Protein 2ND4 (pdb70)

Radius of gyration: 21.03 Å; Cα contacts (8 Å, |Δi|>4): 279; chains: 1; bounding box: 66×40×28 Å

InterPro domains:
  IPR053991 Amylase-binding protein AbpA [NF040523] (2-207)
  IPR053991 Amylase-binding protein AbpA [PF22224] (45-207)

Foldseek 3Di:
DCDPPQENCPDFALHQHCCLLQVLLLVVCVVVLVVLLVVLCVDPVLVVLVVVLVVLCVDDDPVSCVSNVVRVCCSVVSSVVSSVVSSSVVSVVRRVVCVQVCLVVVRGDPVVRNNHNDDLLSSLCNLVCVQPVDNWHWDQDPVRWTFTGHPVGRGPWTHHPVSNATPPGPHHD

B-factor: mean 3.2, std 1.84, range [0.64, 11.86]

Sequence (173 aa):
GENPSASNQLIQKKYVSWRDAADEANTQVAAHEAEIKEETLRQPGVVAAQQALDKANAIVGHDHEQAVKRAQEDYNTAYNEAYNTVRNRYIQVLQQKYIEAAKAQGNYYDETAVEANRTNEQRIADDIKAQTGKDVTVTKDENGNYVVKDEKGNVVATVDKDGKTVKADAKAG

Structure (mmCIF, N/CA/C/O backbone):
data_2ND4
#
_entry.id   2ND4
#
loop_
_atom_site.group_PDB
_atom_site.id
_atom_site.type_symbol
_atom_site.label_atom_id
_atom_site.label_alt_id
_atom_site.label_comp_id
_atom_site.label_asym_id
_atom_site.label_entity_id
_atom_site.label_seq_id
_atom_site.pdbx_PDB_ins_code
_atom_site.Cartn_x
_atom_site.Cartn_y
_atom_site.Cartn_z
_atom_site.occupancy
_atom_site.B_iso_or_equiv
_atom_site.auth_seq_id
_atom_site.auth_comp_id
_atom_site.auth_asym_id
_atom_site.auth_atom_id
_atom_site.pdbx_PDB_model_num
ATOM 1 N N . GLY A 1 1 ? 12.466 7.077 -2.823 1.00 6.47 14 GLY A N 1
ATOM 2 C CA . GLY A 1 1 ? 13.360 6.383 -3.786 1.00 6.03 14 GLY A CA 1
ATOM 3 C C . GLY A 1 1 ? 12.978 6.644 -5.236 1.00 6.94 14 GLY A C 1
ATOM 4 O O . GLY A 1 1 ? 13.111 5.769 -6.092 1.00 7.66 14 GLY A O 1
ATOM 10 N N . GLU A 1 2 ? 12.527 7.862 -5.516 1.00 7.10 15 GLU A N 1
ATOM 11 C CA . GLU A 1 2 ? 12.089 8.250 -6.847 1.00 8.08 15 GLU A CA 1
ATOM 12 C C . GLU A 1 2 ? 13.270 8.738 -7.678 1.00 8.59 15 GLU A C 1
ATOM 13 O O . GLU A 1 2 ? 13.588 9.932 -7.687 1.00 9.09 15 GLU A O 1
ATOM 25 N N . ASN A 1 3 ? 13.899 7.811 -8.382 1.00 8.59 16 ASN A N 1
ATOM 26 C CA . ASN A 1 3 ? 15.063 8.091 -9.202 1.00 9.21 16 ASN A CA 1
ATOM 27 C C . ASN A 1 3 ? 15.614 6.766 -9.655 1.00 8.90 16 ASN A C 1
ATOM 28 O O . ASN A 1 3 ? 16.184 6.021 -8.854 1.00 9.03 16 ASN A O 1
ATOM 39 N N . PRO A 1 4 ? 15.429 6.426 -10.925 1.00 8.71 17 PRO A N 1
ATOM 40 C CA . PRO A 1 4 ? 15.777 5.118 -11.425 1.00 8.62 17 PRO A CA 1
ATOM 41 C C . PRO A 1 4 ? 17.273 4.966 -11.670 1.00 8.87 17 PRO A C 1
ATOM 42 O O . PRO A 1 4 ? 17.723 4.777 -12.799 1.00 9.07 17 PRO A O 1
ATOM 53 N N . SER A 1 5 ? 18.030 5.065 -10.584 1.00 9.12 18 SER A N 1
ATOM 54 C CA . SER A 1 5 ? 19.456 4.798 -10.593 1.00 9.58 18 SER A CA 1
ATOM 55 C C . SER A 1 5 ? 19.698 3.292 -10.686 1.00 10.00 18 SER A C 1
ATOM 56 O O . SER A 1 5 ? 20.782 2.835 -11.051 1.00 10.40 18 SER A O 1
ATOM 64 N N . ALA A 1 6 ? 18.664 2.535 -10.343 1.00 10.08 19 ALA A N 1
ATOM 65 C CA . ALA A 1 6 ? 18.681 1.088 -10.468 1.00 10.60 19 ALA A CA 1
ATOM 66 C C . ALA A 1 6 ? 17.270 0.579 -10.736 1.00 9.93 19 ALA A C 1
ATOM 67 O O . ALA A 1 6 ? 17.067 -0.361 -11.502 1.00 10.15 19 ALA A O 1
ATOM 74 N N . SER A 1 7 ? 16.294 1.218 -10.100 1.00 9.19 20 SER A N 1
ATOM 75 C CA . SER A 1 7 ? 14.897 0.871 -10.303 1.00 8.49 20 SER A CA 1
ATOM 76 C C . SER A 1 7 ? 14.055 2.132 -10.424 1.00 8.00 20 SER A C 1
ATOM 77 O O . SER A 1 7 ? 14.259 3.098 -9.691 1.00 7.94 20 SER A O 1
ATOM 85 N N . ASN A 1 8 ? 13.112 2.114 -11.353 1.00 7.85 21 ASN A N 1
ATOM 86 C CA . ASN A 1 8 ? 12.121 3.181 -11.477 1.00 7.44 21 ASN A CA 1
ATOM 87 C C . ASN A 1 8 ? 11.077 3.053 -10.364 1.00 6.28 21 ASN A C 1
ATOM 88 O O . ASN A 1 8 ? 10.180 3.883 -10.233 1.00 5.74 21 ASN A O 1
ATOM 99 N N . GLN A 1 9 ? 11.232 1.991 -9.565 1.00 6.12 22 GLN A N 1
ATOM 100 C CA . GLN A 1 9 ? 10.345 1.676 -8.444 1.00 5.24 22 GLN A CA 1
ATOM 101 C C . GLN A 1 9 ? 9.008 1.144 -8.963 1.00 4.96 22 GLN A C 1
ATOM 102 O O . GLN A 1 9 ? 8.046 0.978 -8.219 1.00 4.84 22 GLN A O 1
ATOM 116 N N . LEU A 1 10 ? 8.982 0.869 -10.261 1.00 5.10 23 LEU A N 1
ATOM 117 C CA . LEU A 1 10 ? 7.877 0.168 -10.902 1.00 5.06 23 LEU A CA 1
ATOM 118 C C . LEU A 1 10 ? 8.435 -0.702 -12.021 1.00 4.88 23 LEU A C 1
ATOM 119 O O . LEU A 1 10 ? 8.258 -0.412 -13.205 1.00 5.42 23 LEU A O 1
ATOM 135 N N . ILE A 1 11 ? 9.140 -1.755 -11.631 1.00 4.37 24 ILE A N 1
ATOM 136 C CA . ILE A 1 11 ? 9.837 -2.613 -12.575 1.00 4.36 24 ILE A CA 1
ATOM 137 C C . ILE A 1 11 ? 9.933 -4.032 -12.008 1.00 3.89 24 ILE A C 1
ATOM 138 O O . ILE A 1 11 ? 9.853 -4.217 -10.794 1.00 3.85 24 ILE A O 1
ATOM 154 N N . GLN A 1 12 ? 10.065 -5.026 -12.877 1.00 3.93 25 GLN A N 1
ATOM 155 C CA . GLN A 1 12 ? 10.211 -6.407 -12.433 1.00 3.78 25 GLN A CA 1
ATOM 156 C C . GLN A 1 12 ? 11.681 -6.778 -12.332 1.00 3.53 25 GLN A C 1
ATOM 157 O O . GLN A 1 12 ? 12.437 -6.594 -13.293 1.00 4.19 25 GLN A O 1
ATOM 171 N N . LYS A 1 13 ? 12.066 -7.297 -11.167 1.00 2.96 26 LYS A N 1
ATOM 172 C CA . LYS A 1 13 ? 13.442 -7.717 -10.886 1.00 3.01 26 LYS A CA 1
ATOM 173 C C . LYS A 1 13 ? 14.384 -6.521 -10.780 1.00 3.01 26 LYS A C 1
ATOM 174 O O . LYS A 1 13 ? 14.347 -5.608 -11.609 1.00 3.25 26 LYS A O 1
ATOM 193 N N . LYS A 1 14 ? 15.233 -6.544 -9.749 1.00 3.15 27 LYS A N 1
ATOM 194 C CA . LYS A 1 14 ? 16.079 -5.400 -9.414 1.00 3.16 27 LYS A CA 1
ATOM 195 C C . LYS A 1 14 ? 15.202 -4.177 -9.210 1.00 3.19 27 LYS A C 1
ATOM 196 O O . LYS A 1 14 ? 15.215 -3.233 -10.008 1.00 3.57 27 LYS A O 1
ATOM 215 N N . TYR A 1 15 ? 14.432 -4.210 -8.140 1.00 2.89 28 TYR A N 1
ATOM 216 C CA . TYR A 1 15 ? 13.374 -3.246 -7.948 1.00 3.03 28 TYR A CA 1
ATOM 217 C C . TYR A 1 15 ? 13.199 -2.878 -6.484 1.00 2.60 28 TYR A C 1
ATOM 218 O O . TYR A 1 15 ? 13.104 -3.750 -5.614 1.00 2.18 28 TYR A O 1
ATOM 236 N N . VAL A 1 16 ? 13.136 -1.578 -6.233 1.00 2.77 29 VAL A N 1
ATOM 237 C CA . VAL A 1 16 ? 12.836 -1.066 -4.909 1.00 2.46 29 VAL A CA 1
ATOM 238 C C . VAL A 1 16 ? 11.337 -0.889 -4.814 1.00 2.66 29 VAL A C 1
ATOM 239 O O . VAL A 1 16 ? 10.717 -0.344 -5.719 1.00 2.96 29 VAL A O 1
ATOM 252 N N . SER A 1 17 ? 10.759 -1.383 -3.737 1.00 2.60 30 SER A N 1
ATOM 253 C CA . SER A 1 17 ? 9.320 -1.481 -3.643 1.00 2.93 30 SER A CA 1
ATOM 254 C C . SER A 1 17 ? 8.649 -0.116 -3.716 1.00 2.94 30 SER A C 1
ATOM 255 O O . SER A 1 17 ? 9.173 0.893 -3.240 1.00 2.63 30 SER A O 1
ATOM 263 N N . TRP A 1 18 ? 7.443 -0.148 -4.264 1.00 3.35 31 TRP A N 1
ATOM 264 C CA . TRP A 1 18 ? 6.570 1.009 -4.394 1.00 3.45 31 TRP A CA 1
ATOM 265 C C . TRP A 1 18 ? 6.168 1.508 -3.007 1.00 3.17 31 TRP A C 1
ATOM 266 O O . TRP A 1 18 ? 5.679 2.623 -2.836 1.00 3.04 31 TRP A O 1
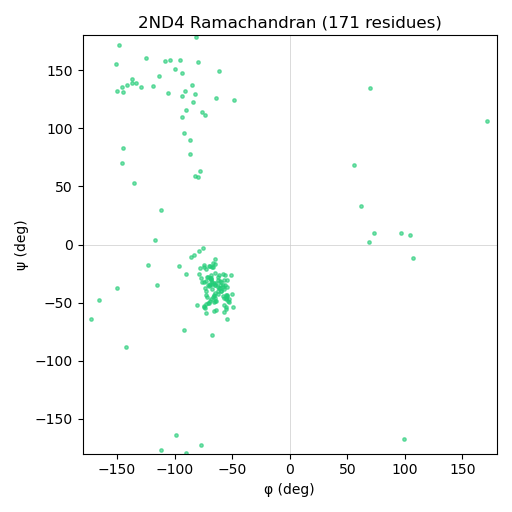ATOM 287 N N . ARG A 1 19 ? 6.374 0.638 -2.024 1.00 3.12 32 ARG A N 1
ATOM 288 C CA . ARG A 1 19 ? 6.068 0.911 -0.625 1.00 2.94 32 ARG A CA 1
ATOM 289 C C . ARG A 1 19 ? 6.747 2.187 -0.140 1.00 2.50 32 ARG A C 1
ATOM 290 O O . ARG A 1 19 ? 6.242 2.871 0.746 1.00 2.37 32 ARG A O 1
ATOM 311 N N . ASP A 1 20 ? 7.902 2.473 -0.716 1.00 2.33 33 ASP A N 1
ATOM 312 C CA . ASP A 1 20 ? 8.630 3.717 -0.446 1.00 1.99 33 ASP A CA 1
ATOM 313 C C . ASP A 1 20 ? 7.709 4.908 -0.670 1.00 1.88 33 ASP A C 1
ATOM 314 O O . ASP A 1 20 ? 7.575 5.781 0.183 1.00 1.69 33 ASP A O 1
ATOM 323 N N . ALA A 1 21 ? 7.059 4.899 -1.815 1.00 2.13 34 ALA A N 1
ATOM 324 C CA . ALA A 1 21 ? 6.077 5.908 -2.161 1.00 2.14 34 ALA A CA 1
ATOM 325 C C . ALA A 1 21 ? 4.803 5.767 -1.329 1.00 2.10 34 ALA A C 1
ATOM 326 O O . ALA A 1 21 ? 4.325 6.731 -0.733 1.00 1.92 34 ALA A O 1
ATOM 333 N N . ALA A 1 22 ? 4.268 4.558 -1.292 1.00 2.33 35 ALA A N 1
ATOM 334 C CA . ALA A 1 22 ? 2.942 4.320 -0.737 1.00 2.44 35 ALA A CA 1
ATOM 335 C C . ALA A 1 22 ? 2.888 4.413 0.776 1.00 2.23 35 ALA A C 1
ATOM 336 O O . ALA A 1 22 ? 2.151 5.226 1.323 1.00 2.13 35 ALA A O 1
ATOM 343 N N . ASP A 1 23 ? 3.672 3.587 1.445 1.00 2.24 36 ASP A N 1
ATOM 344 C CA . ASP A 1 23 ? 3.512 3.390 2.882 1.00 2.22 36 ASP A CA 1
ATOM 345 C C . ASP A 1 23 ? 3.815 4.661 3.659 1.00 1.91 36 ASP A C 1
ATOM 346 O O . ASP A 1 23 ? 3.168 4.950 4.666 1.00 1.94 36 ASP A O 1
ATOM 355 N N . GLU A 1 24 ? 4.780 5.432 3.179 1.00 1.69 37 GLU A N 1
ATOM 356 C CA . GLU A 1 24 ? 5.121 6.687 3.827 1.00 1.48 37 GLU A CA 1
ATOM 357 C C . GLU A 1 24 ? 3.963 7.669 3.723 1.00 1.29 37 GLU A C 1
ATOM 358 O O . GLU A 1 24 ? 3.610 8.318 4.707 1.00 1.31 37 GLU A O 1
ATOM 370 N N . ALA A 1 25 ? 3.360 7.756 2.539 1.00 1.21 38 ALA A N 1
ATOM 371 C CA . ALA A 1 25 ? 2.187 8.605 2.335 1.00 1.06 38 ALA A CA 1
ATOM 372 C C . ALA A 1 25 ? 0.971 8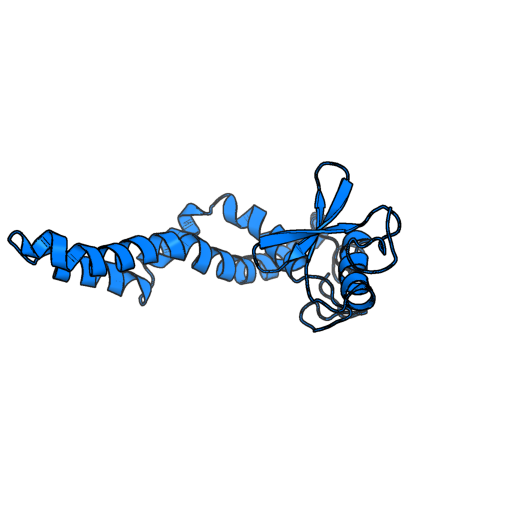.056 3.085 1.00 1.16 38 ALA A C 1
ATOM 373 O O . ALA A 1 25 ? 0.071 8.795 3.479 1.00 1.10 38 ALA A O 1
ATOM 380 N N . ASN A 1 26 ? 0.978 6.751 3.297 1.00 1.40 39 ASN A N 1
ATOM 381 C CA . ASN A 1 26 ? -0.164 6.027 3.845 1.00 1.61 39 ASN A CA 1
ATOM 382 C C . ASN A 1 26 ? -0.336 6.356 5.306 1.00 1.72 39 ASN A C 1
ATOM 383 O O . ASN A 1 26 ? -1.441 6.616 5.780 1.00 1.75 39 ASN A O 1
ATOM 394 N N . THR A 1 27 ? 0.779 6.344 6.013 1.00 1.85 40 THR A N 1
ATOM 395 C CA . THR A 1 27 ? 0.802 6.718 7.407 1.00 2.07 40 THR A CA 1
ATOM 396 C C . THR A 1 27 ? 0.248 8.130 7.580 1.00 1.96 40 THR A C 1
ATOM 397 O O . THR A 1 27 ? -0.370 8.449 8.596 1.00 2.14 40 THR A O 1
ATOM 408 N N . GLN A 1 28 ? 0.447 8.967 6.563 1.00 1.71 41 GLN A N 1
ATOM 409 C CA . GLN A 1 28 ? -0.011 10.342 6.631 1.00 1.68 41 GLN A CA 1
ATOM 410 C C . GLN A 1 28 ? -1.516 10.418 6.461 1.00 1.62 41 GLN A C 1
ATOM 411 O O . GLN A 1 28 ? -2.225 10.984 7.293 1.00 1.87 41 GLN A O 1
ATOM 425 N N . VAL A 1 29 ? -1.994 9.829 5.373 1.00 1.37 42 VAL A N 1
ATOM 426 C CA . VAL A 1 29 ? -3.403 9.894 5.021 1.00 1.32 42 VAL A CA 1
ATOM 427 C C . VAL A 1 29 ? -4.263 9.274 6.114 1.00 1.63 42 VAL A C 1
ATOM 428 O O . VAL A 1 29 ? -5.387 9.706 6.342 1.00 1.70 42 VAL A O 1
ATOM 441 N N . ALA A 1 30 ? -3.713 8.276 6.798 1.00 1.87 43 ALA A N 1
ATOM 442 C CA . ALA A 1 30 ? -4.449 7.536 7.811 1.00 2.20 43 ALA A CA 1
ATOM 443 C C . ALA A 1 30 ? -4.780 8.401 9.021 1.00 2.43 43 ALA A C 1
ATOM 444 O O . ALA A 1 30 ? -5.685 8.077 9.791 1.00 2.63 43 ALA A O 1
ATOM 451 N N . ALA A 1 31 ? -4.058 9.508 9.186 1.00 2.46 44 ALA A N 1
ATOM 452 C CA . ALA A 1 31 ? -4.364 10.458 10.247 1.00 2.77 44 ALA A CA 1
ATOM 453 C C . ALA A 1 31 ? -5.725 11.088 9.995 1.00 2.75 44 ALA A C 1
ATOM 454 O O . ALA A 1 31 ? -6.399 11.558 10.910 1.00 3.09 44 ALA A O 1
ATOM 461 N N . HIS A 1 32 ? -6.113 11.081 8.731 1.00 2.40 45 HIS A N 1
ATOM 462 C CA . HIS A 1 32 ? -7.414 11.558 8.303 1.00 2.42 45 HIS A CA 1
ATOM 463 C C . HIS A 1 32 ? -8.012 10.562 7.311 1.00 2.09 45 HIS A C 1
ATOM 464 O O . HIS A 1 32 ? -8.389 10.908 6.199 1.00 1.92 45 HIS A O 1
ATOM 479 N N . GLU A 1 33 ? -8.054 9.306 7.725 1.00 2.08 46 GLU A N 1
ATOM 480 C CA . GLU A 1 33 ? -8.498 8.215 6.888 1.00 1.84 46 GLU A CA 1
ATOM 481 C C . GLU A 1 33 ? -10.007 8.265 6.654 1.00 1.81 46 GLU A C 1
ATOM 482 O O . GLU A 1 33 ? -10.495 7.923 5.575 1.00 1.57 46 GLU A O 1
ATOM 494 N N . ALA A 1 34 ? -10.739 8.706 7.671 1.00 2.09 47 ALA A N 1
ATOM 495 C CA . ALA A 1 34 ? -12.194 8.721 7.620 1.00 2.15 47 ALA A CA 1
ATOM 496 C C . ALA A 1 34 ? -12.702 9.676 6.545 1.00 2.01 47 ALA A C 1
ATOM 497 O O . ALA A 1 34 ? -13.710 9.404 5.889 1.00 1.96 47 ALA A O 1
ATOM 504 N N . GLU A 1 35 ? -11.990 10.783 6.354 1.00 2.01 48 GLU A N 1
ATOM 505 C CA . GLU A 1 35 ? -12.360 11.764 5.344 1.00 2.01 48 GLU A CA 1
ATOM 506 C C . GLU A 1 35 ? -12.151 11.193 3.945 1.00 1.70 48 GLU A C 1
ATOM 507 O O . GLU A 1 35 ? -12.850 11.561 3.000 1.00 1.74 48 GLU A O 1
ATOM 519 N N . ILE A 1 36 ? -11.188 10.285 3.832 1.00 1.48 49 ILE A N 1
ATOM 520 C CA . ILE A 1 36 ? -10.870 9.640 2.569 1.00 1.22 49 ILE A CA 1
ATOM 521 C C . ILE A 1 36 ? -12.049 8.809 2.087 1.00 1.13 49 ILE A C 1
ATOM 522 O O . ILE A 1 36 ? -12.479 8.918 0.939 1.00 1.09 49 ILE A O 1
ATOM 538 N N . LYS A 1 37 ? -12.585 8.000 2.987 1.00 1.19 50 LYS A N 1
ATOM 539 C CA . LYS A 1 37 ? -13.733 7.171 2.674 1.00 1.12 50 LYS A CA 1
ATOM 540 C C . LYS A 1 37 ? -14.951 8.041 2.394 1.00 1.25 50 LYS A C 1
ATOM 541 O O . LYS A 1 37 ? -15.788 7.700 1.565 1.00 1.17 50 LYS A O 1
ATOM 560 N N . GLU A 1 38 ? -15.032 9.176 3.082 1.00 1.53 51 GLU A N 1
ATOM 561 C CA . GLU A 1 38 ? -16.157 10.091 2.934 1.00 1.78 51 GLU A CA 1
ATOM 562 C C . GLU A 1 38 ? -16.308 10.556 1.486 1.00 1.73 51 GLU A C 1
ATOM 563 O O . GLU A 1 38 ? -17.427 10.756 1.006 1.00 1.86 51 GLU A O 1
ATOM 575 N N . GLU A 1 39 ? -15.184 10.724 0.791 1.00 1.61 52 GLU A N 1
ATOM 576 C CA . GLU A 1 39 ? -15.212 11.139 -0.610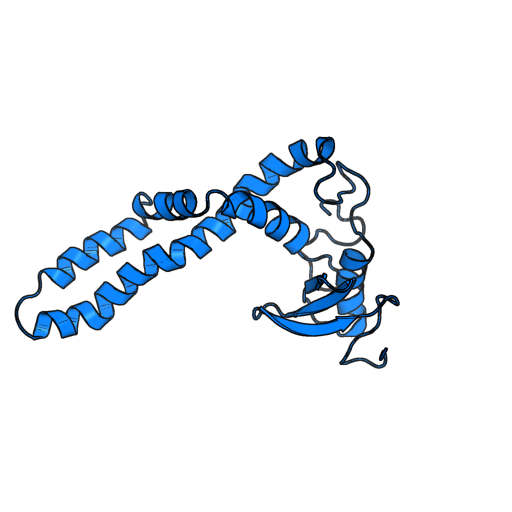 1.00 1.69 52 GLU A CA 1
ATOM 577 C C . GLU A 1 39 ? -15.922 10.093 -1.460 1.00 1.52 52 GLU A C 1
ATOM 578 O O . GLU A 1 39 ? -16.509 10.409 -2.491 1.00 1.71 52 GLU A O 1
ATOM 590 N N . THR A 1 40 ? -15.872 8.848 -1.014 1.00 1.23 53 THR A N 1
ATOM 591 C CA . THR A 1 40 ? -16.548 7.762 -1.708 1.00 1.10 53 THR A CA 1
ATOM 592 C C . THR A 1 40 ? -18.068 7.918 -1.625 1.00 1.20 53 THR A C 1
ATOM 593 O O . THR A 1 40 ? -18.786 7.569 -2.562 1.00 1.29 53 THR A O 1
ATOM 604 N N . LEU A 1 41 ? -18.556 8.479 -0.523 1.00 1.31 54 LEU A N 1
ATOM 605 C CA . LEU A 1 41 ? -19.993 8.631 -0.332 1.00 1.48 54 LEU A CA 1
ATOM 606 C C . LEU A 1 41 ? -20.524 9.818 -1.131 1.00 1.76 54 LEU A C 1
ATOM 607 O O . LEU A 1 41 ? -21.728 10.067 -1.166 1.00 1.95 54 LEU A O 1
ATOM 623 N N . ARG A 1 42 ? -19.616 10.559 -1.755 1.00 1.83 55 ARG A N 1
ATOM 624 C CA . ARG A 1 42 ? -19.998 11.639 -2.657 1.00 2.15 55 ARG A CA 1
ATOM 625 C C . ARG A 1 42 ? -19.504 11.324 -4.067 1.00 2.16 55 ARG A C 1
ATOM 626 O O . ARG A 1 42 ? -19.656 12.125 -4.991 1.00 2.45 55 ARG A O 1
ATOM 647 N N . GLN A 1 43 ? -18.925 10.139 -4.217 1.00 1.90 56 GLN A N 1
ATOM 648 C CA . GLN A 1 43 ? -18.353 9.708 -5.483 1.00 1.99 56 GLN A CA 1
ATOM 649 C C . GLN A 1 43 ? -19.438 9.114 -6.371 1.00 2.15 56 GLN A C 1
ATOM 650 O O . GLN A 1 43 ? -20.108 8.160 -5.977 1.00 2.01 56 GLN A O 1
ATOM 664 N N . PRO A 1 44 ? -19.607 9.673 -7.586 1.00 2.46 57 PRO A N 1
ATOM 665 C CA . PRO A 1 44 ? -20.667 9.275 -8.526 1.00 2.69 57 PRO A CA 1
ATOM 666 C C . PRO A 1 44 ? -20.744 7.770 -8.769 1.00 2.57 57 PRO A C 1
ATOM 667 O O . PRO A 1 44 ? -21.804 7.248 -9.119 1.00 2.68 57 PRO A O 1
ATOM 678 N N . GLY A 1 45 ? -19.626 7.080 -8.602 1.00 2.41 58 GLY A N 1
ATOM 679 C CA . GLY A 1 45 ? -19.617 5.646 -8.778 1.00 2.35 58 GLY A CA 1
ATOM 680 C C . GLY A 1 45 ? -20.131 4.897 -7.563 1.00 2.01 58 GLY A C 1
ATOM 681 O O . GLY A 1 45 ? -21.030 4.063 -7.683 1.00 2.00 58 GLY A O 1
ATOM 685 N N . VAL A 1 46 ? -19.579 5.194 -6.388 1.00 1.75 59 VAL A N 1
ATOM 686 C CA . VAL A 1 46 ? -19.932 4.453 -5.179 1.00 1.46 59 VAL A CA 1
ATOM 687 C C . VAL A 1 46 ? -21.332 4.812 -4.675 1.00 1.42 59 VAL A C 1
ATOM 688 O O . VAL A 1 46 ? -22.019 3.969 -4.100 1.00 1.26 59 VAL A O 1
ATOM 701 N N . VAL A 1 47 ? -21.761 6.053 -4.898 1.00 1.65 60 VAL A N 1
ATOM 702 C CA . VAL A 1 47 ? -23.089 6.490 -4.453 1.00 1.75 60 VAL A CA 1
ATOM 703 C C . VAL A 1 47 ? -24.188 5.595 -5.009 1.00 1.77 60 VAL A C 1
ATOM 704 O O . VAL A 1 47 ? -25.182 5.328 -4.335 1.00 1.70 60 VAL A O 1
ATOM 717 N N . ALA A 1 48 ? -23.983 5.118 -6.231 1.00 1.93 61 ALA A N 1
ATOM 718 C CA . ALA A 1 48 ? -24.935 4.244 -6.906 1.00 2.02 61 ALA A CA 1
ATOM 719 C C . ALA A 1 48 ? -25.238 2.990 -6.086 1.00 1.66 61 ALA A C 1
ATOM 720 O O . ALA A 1 48 ? -26.307 2.397 -6.224 1.00 1.68 61 ALA A O 1
ATOM 727 N N . ALA A 1 49 ? -24.296 2.586 -5.242 1.00 1.37 62 ALA A N 1
ATOM 728 C CA . ALA A 1 49 ? -24.504 1.453 -4.355 1.00 1.06 62 ALA A CA 1
ATOM 729 C C . ALA A 1 49 ? -25.530 1.801 -3.279 1.00 0.87 62 ALA A C 1
ATOM 730 O O . ALA A 1 49 ? -26.481 1.054 -3.055 1.00 0.80 62 ALA A O 1
ATOM 737 N N . GLN A 1 50 ? -25.347 2.955 -2.639 1.00 0.98 63 GLN A N 1
ATOM 738 C CA . GLN A 1 50 ? -26.287 3.430 -1.621 1.00 1.16 63 GLN A CA 1
ATOM 739 C C . GLN A 1 50 ? -27.675 3.554 -2.215 1.00 1.39 63 GLN A C 1
ATOM 740 O O . GLN A 1 50 ? -28.675 3.153 -1.613 1.00 1.44 63 GLN A O 1
ATOM 754 N N . GLN A 1 51 ? -27.702 4.128 -3.405 1.00 1.61 64 GLN A N 1
ATOM 755 C CA . GLN A 1 51 ? -28.935 4.369 -4.135 1.00 1.91 64 GLN A CA 1
ATOM 756 C C . GLN A 1 51 ? -29.669 3.064 -4.413 1.00 1.72 64 GLN A C 1
ATOM 757 O O . GLN A 1 51 ? -30.892 2.993 -4.308 1.00 1.82 64 GLN A O 1
ATOM 771 N N . ALA A 1 52 ? -28.910 2.029 -4.747 1.00 1.48 65 ALA A N 1
ATOM 772 C CA . ALA A 1 52 ? -29.484 0.731 -5.057 1.00 1.36 65 ALA A CA 1
ATOM 773 C C . ALA A 1 52 ? -29.899 -0.001 -3.788 1.00 1.05 65 ALA A C 1
ATOM 774 O O . ALA A 1 52 ? -30.834 -0.803 -3.802 1.00 1.04 65 ALA A O 1
ATOM 781 N N . LEU A 1 53 ? -29.205 0.280 -2.689 1.00 0.88 66 LEU A N 1
ATOM 782 C CA . LEU A 1 53 ? -29.524 -0.348 -1.416 1.00 0.78 66 LEU A CA 1
ATOM 783 C C . LEU A 1 53 ? -30.934 0.038 -0.994 1.00 1.06 66 LEU A C 1
ATOM 784 O O . LEU A 1 53 ? -31.703 -0.807 -0.551 1.00 1.10 66 LEU A O 1
ATOM 800 N N . ASP A 1 54 ? -31.279 1.310 -1.167 1.00 1.32 67 ASP A N 1
ATOM 801 C CA . ASP A 1 54 ? -32.619 1.793 -0.839 1.00 1.67 67 ASP A CA 1
ATOM 802 C C . ASP A 1 54 ? -33.668 1.074 -1.676 1.00 1.68 67 ASP A C 1
ATOM 803 O O . ASP A 1 54 ? -34.748 0.744 -1.188 1.00 1.84 67 ASP A O 1
ATOM 812 N N . LYS A 1 55 ? -33.328 0.816 -2.929 1.00 1.58 68 LYS A N 1
ATOM 813 C CA . LYS A 1 55 ? -34.231 0.140 -3.848 1.00 1.66 68 LYS A CA 1
ATOM 814 C C . LYS A 1 55 ? -34.461 -1.304 -3.415 1.00 1.45 68 LYS A C 1
ATOM 815 O O . LYS A 1 55 ? -35.594 -1.778 -3.396 1.00 1.60 68 LYS A O 1
ATOM 834 N N . ALA A 1 56 ? -33.383 -1.991 -3.056 1.00 1.18 69 ALA A N 1
ATOM 835 C CA . ALA A 1 56 ? -33.466 -3.361 -2.560 1.00 1.08 69 ALA A CA 1
ATOM 836 C C . ALA A 1 56 ? -34.113 -3.397 -1.178 1.00 1.23 69 ALA A C 1
ATOM 837 O O . ALA A 1 56 ? -34.844 -4.326 -0.840 1.00 1.35 69 ALA A O 1
ATOM 844 N N . ASN A 1 57 ? -33.846 -2.365 -0.389 1.00 1.32 70 ASN A N 1
ATOM 845 C CA . ASN A 1 57 ? -34.392 -2.256 0.959 1.00 1.63 70 ASN A CA 1
ATOM 846 C C . ASN A 1 57 ? -35.894 -1.982 0.910 1.00 1.88 70 ASN A C 1
ATOM 847 O O . ASN A 1 57 ? -36.612 -2.210 1.883 1.00 2.12 70 ASN A O 1
ATOM 858 N N . ALA A 1 58 ? -36.366 -1.517 -0.241 1.00 1.89 71 ALA A N 1
ATOM 859 C CA . ALA A 1 58 ? -37.776 -1.193 -0.421 1.00 2.19 71 ALA A CA 1
ATOM 860 C C . ALA A 1 58 ? -38.615 -2.460 -0.547 1.00 2.18 71 ALA A C 1
ATOM 861 O O . ALA A 1 58 ? -39.834 -2.428 -0.378 1.00 2.43 71 ALA A O 1
ATOM 868 N N . ILE A 1 59 ? -37.952 -3.575 -0.839 1.00 1.92 72 ILE A N 1
ATOM 869 C CA . ILE A 1 59 ? -38.624 -4.865 -0.929 1.00 1.93 72 ILE A CA 1
ATOM 870 C C . ILE A 1 59 ? -39.190 -5.234 0.439 1.00 2.15 72 ILE A C 1
ATOM 871 O O . ILE A 1 59 ? -38.470 -5.220 1.438 1.00 2.18 72 ILE A O 1
ATOM 887 N N . VAL A 1 60 ? -40.482 -5.523 0.490 1.00 2.37 73 VAL A N 1
ATOM 888 C CA . VAL A 1 60 ? -41.154 -5.794 1.753 1.00 2.66 73 VAL A CA 1
ATOM 889 C C . VAL A 1 60 ? -41.408 -7.292 1.929 1.00 2.70 73 VAL A C 1
ATOM 890 O O . VAL A 1 60 ? -41.414 -8.049 0.956 1.00 2.58 73 VAL A O 1
ATOM 903 N N . GLY A 1 61 ? -41.596 -7.717 3.173 1.00 2.93 74 GLY A N 1
ATOM 904 C CA . GLY A 1 61 ? -41.867 -9.111 3.453 1.00 3.05 74 GLY A CA 1
ATOM 905 C C . GLY A 1 61 ? -40.624 -9.841 3.904 1.00 2.96 74 GLY A C 1
ATOM 906 O O . GLY A 1 61 ? -39.608 -9.215 4.204 1.00 2.87 74 GLY A O 1
ATOM 910 N N . HIS A 1 62 ? -40.687 -11.162 3.941 1.00 3.03 75 HIS A N 1
ATOM 911 C CA . HIS A 1 62 ? -39.529 -11.962 4.309 1.00 3.03 75 HIS A CA 1
ATOM 912 C C . HIS A 1 62 ? -38.517 -11.938 3.169 1.00 2.74 75 HIS A C 1
ATOM 913 O O . HIS A 1 62 ? -37.328 -12.185 3.367 1.00 2.73 75 HIS A O 1
ATOM 928 N N . ASP A 1 63 ? -39.004 -11.618 1.977 1.00 2.56 76 ASP A N 1
ATOM 929 C CA . ASP A 1 63 ? -38.151 -11.485 0.801 1.00 2.32 76 ASP A CA 1
ATOM 930 C C . ASP A 1 63 ? -37.211 -10.296 0.951 1.00 2.12 76 ASP A C 1
ATOM 931 O O . ASP A 1 63 ? -36.225 -10.183 0.226 1.00 1.96 76 ASP A O 1
ATOM 940 N N . HIS A 1 64 ? -37.530 -9.415 1.899 1.00 2.20 77 HIS A N 1
ATOM 941 C CA . HIS A 1 64 ? -36.699 -8.252 2.201 1.00 2.08 77 HIS A CA 1
ATOM 942 C C . HIS A 1 64 ? -35.268 -8.678 2.512 1.00 2.08 77 HIS A C 1
ATOM 943 O O . HIS A 1 64 ? -34.343 -8.336 1.780 1.00 1.89 77 HIS A O 1
ATOM 958 N N . GLU A 1 65 ? -35.103 -9.432 3.592 1.00 2.35 78 GLU A N 1
ATOM 959 C CA . GLU A 1 65 ? -33.788 -9.888 4.031 1.00 2.50 78 GLU A CA 1
ATOM 960 C C . GLU A 1 65 ? -33.113 -10.755 2.973 1.00 2.41 78 GLU A C 1
ATOM 961 O O . GLU A 1 65 ? -31.902 -10.699 2.800 1.00 2.45 78 GLU A O 1
ATOM 973 N N . GLN A 1 66 ? -33.906 -11.535 2.251 1.00 2.37 79 GLN A N 1
ATOM 974 C CA . GLN A 1 66 ? -33.376 -12.411 1.213 1.00 2.41 79 GLN A CA 1
ATOM 975 C C . GLN A 1 66 ? -32.787 -11.596 0.070 1.00 2.17 79 GLN A C 1
ATOM 976 O O . GLN A 1 66 ? -31.708 -11.905 -0.440 1.00 2.27 79 GLN A O 1
ATOM 990 N N . ALA A 1 67 ? -33.502 -10.554 -0.319 1.00 1.91 80 ALA A N 1
ATOM 991 C CA . ALA A 1 67 ? -33.059 -9.674 -1.392 1.00 1.70 80 ALA A CA 1
ATOM 992 C C . ALA A 1 67 ? -31.864 -8.838 -0.959 1.00 1.61 80 ALA A C 1
ATOM 993 O O . ALA A 1 67 ? -30.845 -8.780 -1.655 1.00 1.63 80 ALA A O 1
ATOM 1000 N N . VAL A 1 68 ? -31.986 -8.201 0.198 1.00 1.62 81 VAL A N 1
ATOM 1001 C CA . VAL A 1 68 ? -30.957 -7.288 0.669 1.00 1.60 81 VAL A CA 1
ATOM 1002 C C . VAL A 1 68 ? -29.690 -8.026 1.094 1.00 1.87 81 VAL A C 1
ATOM 1003 O O . VAL A 1 68 ? -28.605 -7.471 1.003 1.00 1.88 81 VAL A O 1
ATOM 1016 N N . LYS A 1 69 ? -29.823 -9.278 1.526 1.00 2.13 82 LYS A N 1
ATOM 1017 C CA . LYS A 1 69 ? -28.668 -10.068 1.954 1.00 2.43 82 LYS A CA 1
ATOM 1018 C C . LYS A 1 69 ? -27.550 -9.996 0.920 1.00 2.40 82 LYS A C 1
ATOM 1019 O O . LYS A 1 69 ? -26.414 -9.647 1.234 1.00 2.47 82 LYS A O 1
ATOM 1038 N N . ARG A 1 70 ? -27.885 -10.314 -0.312 1.00 2.36 83 ARG A N 1
ATOM 1039 C CA . ARG A 1 70 ? -26.918 -10.281 -1.390 1.00 2.42 83 ARG A CA 1
ATOM 1040 C C . ARG A 1 70 ? -26.572 -8.845 -1.781 1.00 2.15 83 ARG A C 1
ATOM 1041 O O . ARG A 1 70 ? -25.398 -8.474 -1.846 1.00 2.25 83 ARG A O 1
ATOM 1062 N N . ALA A 1 71 ? -27.601 -8.044 -2.032 1.00 1.83 84 ALA A N 1
ATOM 1063 C CA . ALA A 1 71 ? -27.412 -6.711 -2.593 1.00 1.59 84 ALA A CA 1
ATOM 1064 C C . ALA A 1 71 ? -26.876 -5.694 -1.585 1.00 1.42 84 ALA A C 1
ATOM 1065 O O . ALA A 1 71 ? -25.857 -5.054 -1.841 1.00 1.43 84 ALA A O 1
ATOM 1072 N N . GLN A 1 72 ? -27.529 -5.566 -0.431 1.00 1.36 85 GLN A N 1
ATOM 1073 C CA . GLN A 1 72 ? -27.213 -4.490 0.499 1.00 1.30 85 GLN A CA 1
ATOM 1074 C C . GLN A 1 72 ? -25.832 -4.692 1.081 1.00 1.54 85 GLN A C 1
ATOM 1075 O O . GLN A 1 72 ? -25.122 -3.728 1.355 1.00 1.47 85 GLN A O 1
ATOM 1089 N N . GLU A 1 73 ? -25.465 -5.950 1.272 1.00 1.86 86 GLU A N 1
ATOM 1090 C CA . GLU A 1 73 ? -24.144 -6.292 1.753 1.00 2.14 86 GLU A CA 1
ATOM 1091 C C . GLU A 1 73 ? -23.073 -5.730 0.830 1.00 2.08 86 GLU A C 1
ATOM 1092 O O . GLU A 1 73 ? -22.155 -5.051 1.277 1.00 2.16 86 GLU A O 1
ATOM 1104 N N . ASP A 1 74 ? -23.209 -6.018 -0.457 1.00 2.00 87 ASP A N 1
ATOM 1105 C CA . ASP A 1 74 ? -22.274 -5.522 -1.470 1.00 2.04 87 ASP A CA 1
ATOM 1106 C C . ASP A 1 74 ? -22.149 -3.997 -1.425 1.00 1.73 87 ASP A C 1
ATOM 1107 O O . ASP A 1 74 ? -21.043 -3.461 -1.454 1.00 1.79 87 ASP A O 1
ATOM 1116 N N . TYR A 1 75 ? -23.284 -3.309 -1.347 1.00 1.40 88 TYR A N 1
ATOM 1117 C CA . TYR A 1 75 ? -23.306 -1.848 -1.235 1.00 1.13 88 TYR A CA 1
ATOM 1118 C C . TYR A 1 75 ? -22.654 -1.405 0.066 1.00 1.15 88 TYR A C 1
ATOM 1119 O O . TYR A 1 75 ? -21.700 -0.633 0.054 1.00 1.15 88 TYR A O 1
ATOM 1137 N N . ASN A 1 76 ? -23.162 -1.906 1.187 1.00 1.28 89 ASN A N 1
ATOM 1138 C CA . ASN A 1 76 ? -22.586 -1.602 2.501 1.00 1.47 89 ASN A CA 1
ATOM 1139 C C . ASN A 1 76 ? -21.072 -1.843 2.514 1.00 1.64 89 ASN A C 1
ATOM 1140 O O . ASN A 1 76 ? -20.307 -1.032 3.044 1.00 1.66 89 ASN A O 1
ATOM 1151 N N . THR A 1 77 ? -20.651 -2.947 1.912 1.00 1.81 90 THR A N 1
ATOM 1152 C CA . THR A 1 77 ? -19.238 -3.287 1.818 1.00 2.03 90 THR A CA 1
ATOM 1153 C C . THR A 1 77 ? -18.502 -2.328 0.883 1.00 1.87 90 THR A C 1
ATOM 1154 O O . THR A 1 77 ? -17.344 -1.998 1.120 1.00 1.97 90 THR A O 1
ATOM 1165 N N . ALA A 1 78 ? -19.186 -1.874 -0.163 1.00 1.68 91 ALA A N 1
ATOM 1166 C CA . ALA A 1 78 ? -18.583 -0.998 -1.162 1.00 1.61 91 ALA A CA 1
ATOM 1167 C C . ALA A 1 78 ? -17.990 0.250 -0.526 1.00 1.43 91 ALA A C 1
ATOM 1168 O O . ALA A 1 78 ? -16.880 0.650 -0.866 1.00 1.44 91 ALA A O 1
ATOM 1175 N N . TYR A 1 79 ? -18.724 0.849 0.409 1.00 1.34 92 TYR A N 1
ATOM 1176 C CA . TYR A 1 79 ? -18.261 2.073 1.058 1.00 1.26 92 TYR A CA 1
ATOM 1177 C C . TYR A 1 79 ? -17.127 1.754 2.028 1.00 1.35 92 TYR A C 1
ATOM 1178 O O . TYR A 1 79 ? -16.150 2.493 2.124 1.00 1.26 92 TYR A O 1
ATOM 1196 N N . ASN A 1 80 ? -17.269 0.642 2.737 1.00 1.61 93 ASN A N 1
ATOM 1197 C CA . ASN A 1 80 ? -16.265 0.211 3.709 1.00 1.84 93 ASN A CA 1
ATOM 1198 C C . ASN A 1 80 ? -14.960 -0.143 3.005 1.00 1.87 93 ASN A C 1
ATOM 1199 O O . ASN A 1 80 ? -13.896 0.335 3.381 1.00 1.94 93 ASN A O 1
ATOM 1210 N N . GLU A 1 81 ? -15.057 -0.958 1.964 1.00 1.87 94 GLU A N 1
ATOM 1211 C CA . GLU A 1 81 ? -13.904 -1.324 1.157 1.00 2.01 94 GLU A CA 1
ATOM 1212 C C . GLU A 1 81 ? -13.316 -0.084 0.494 1.00 1.77 94 GLU A C 1
ATOM 1213 O O . GLU A 1 81 ? -12.112 -0.002 0.253 1.00 1.86 94 GLU A O 1
ATOM 1225 N N . ALA A 1 82 ? -14.182 0.884 0.204 1.00 1.49 95 ALA A N 1
ATOM 1226 C CA . ALA A 1 82 ? -13.763 2.117 -0.438 1.00 1.32 95 ALA A CA 1
ATOM 1227 C C . ALA A 1 82 ? -12.764 2.886 0.409 1.00 1.23 95 ALA A C 1
ATOM 1228 O O . ALA A 1 82 ? -11.975 3.657 -0.123 1.00 1.18 95 ALA A O 1
ATOM 1235 N N . TYR A 1 83 ? -12.796 2.692 1.727 1.00 1.30 96 TYR A N 1
ATOM 1236 C CA . TYR A 1 83 ? -11.801 3.307 2.590 1.00 1.37 96 TYR A CA 1
ATOM 1237 C C . TYR A 1 83 ? -10.412 2.869 2.134 1.00 1.50 96 TYR A C 1
ATOM 1238 O O . TYR A 1 83 ? -9.512 3.685 1.995 1.00 1.41 96 TYR A O 1
ATOM 1256 N N . ASN A 1 84 ? -10.266 1.574 1.877 1.00 1.75 97 ASN A N 1
ATOM 1257 C CA . ASN A 1 84 ? -9.026 1.019 1.352 1.00 1.97 97 ASN A CA 1
ATOM 1258 C C . ASN A 1 84 ? -8.796 1.497 -0.080 1.00 1.90 97 ASN A C 1
ATOM 1259 O O . ASN A 1 84 ? -7.702 1.940 -0.429 1.00 1.92 97 ASN A O 1
ATOM 1270 N N . THR A 1 85 ? -9.847 1.413 -0.894 1.00 1.87 98 THR A N 1
ATOM 1271 C CA . THR A 1 85 ? -9.779 1.798 -2.302 1.00 1.95 98 THR A CA 1
ATOM 1272 C C . THR A 1 85 ? -9.318 3.245 -2.474 1.00 1.74 98 THR A C 1
ATOM 1273 O O . THR A 1 85 ? -8.305 3.516 -3.128 1.00 1.88 98 THR A O 1
ATOM 1284 N N . VAL A 1 86 ? -10.055 4.169 -1.875 1.00 1.45 99 VAL A N 1
ATOM 1285 C CA . VAL A 1 86 ? -9.770 5.584 -2.028 1.00 1.32 99 VAL A CA 1
ATOM 1286 C C . VAL A 1 86 ? -8.457 5.937 -1.330 1.00 1.24 99 VAL A C 1
ATOM 1287 O O . VAL A 1 86 ? -7.742 6.830 -1.770 1.00 1.28 99 VAL A O 1
ATOM 1300 N N . ARG A 1 87 ? -8.132 5.221 -0.251 1.00 1.22 100 ARG A N 1
ATOM 1301 C CA . ARG A 1 87 ? -6.876 5.453 0.473 1.00 1.24 100 ARG A CA 1
ATOM 1302 C C . ARG A 1 87 ? -5.681 5.112 -0.411 1.00 1.46 100 ARG A C 1
ATOM 1303 O O . ARG A 1 87 ? -4.724 5.875 -0.494 1.00 1.39 100 ARG A O 1
ATOM 1324 N N . ASN A 1 88 ? -5.756 3.970 -1.083 1.00 1.77 101 ASN A N 1
ATOM 1325 C CA . ASN A 1 88 ? -4.703 3.533 -2.001 1.00 2.07 101 ASN A CA 1
ATOM 1326 C C . ASN A 1 88 ? -4.512 4.554 -3.120 1.00 2.08 101 ASN A C 1
ATOM 1327 O O . ASN A 1 88 ? -3.390 4.842 -3.538 1.00 2.21 101 ASN A O 1
ATOM 1338 N N . ARG A 1 89 ? -5.619 5.100 -3.601 1.00 2.01 102 ARG A N 1
ATOM 1339 C CA . ARG A 1 89 ? -5.577 6.160 -4.598 1.00 2.15 102 ARG A CA 1
ATOM 1340 C C . ARG A 1 89 ? -5.056 7.457 -3.978 1.00 1.94 102 ARG A C 1
ATOM 1341 O O . ARG A 1 89 ? -4.332 8.219 -4.619 1.00 2.11 102 ARG A O 1
ATOM 1362 N N . TYR A 1 90 ? -5.417 7.686 -2.722 1.00 1.60 103 TYR A N 1
ATOM 1363 C CA . TYR A 1 90 ? -5.018 8.893 -2.006 1.00 1.44 103 TYR A CA 1
ATOM 1364 C C . TYR A 1 90 ? -3.526 8.878 -1.749 1.00 1.45 103 TYR A C 1
ATOM 1365 O O . TYR A 1 90 ? -2.887 9.926 -1.666 1.00 1.49 103 TYR A O 1
ATOM 1383 N N . ILE A 1 91 ? -2.992 7.675 -1.609 1.00 1.50 104 ILE A N 1
ATOM 1384 C CA . ILE A 1 91 ? -1.560 7.461 -1.526 1.00 1.62 104 ILE A CA 1
ATOM 1385 C C . ILE A 1 91 ? -0.868 8.121 -2.712 1.00 1.87 104 ILE A C 1
ATOM 1386 O O . ILE A 1 91 ? 0.108 8.841 -2.548 1.00 1.86 104 ILE A O 1
ATOM 1402 N N . GLN A 1 92 ? -1.414 7.896 -3.898 1.00 2.14 105 GLN A N 1
ATOM 1403 C CA . GLN A 1 92 ? -0.888 8.487 -5.117 1.00 2.47 105 GLN A CA 1
ATOM 1404 C C . GLN A 1 92 ? -1.040 10.007 -5.091 1.00 2.42 105 GLN A C 1
ATOM 1405 O O . GLN A 1 92 ? -0.132 10.741 -5.480 1.00 2.56 105 GLN A O 1
ATOM 1419 N N . VAL A 1 93 ? -2.196 10.466 -4.622 1.00 2.27 106 VAL A N 1
ATOM 1420 C CA . VAL A 1 93 ? -2.509 11.890 -4.588 1.00 2.38 106 VAL A CA 1
ATOM 1421 C C . VAL A 1 93 ? -1.600 12.640 -3.619 1.00 2.16 106 VAL A C 1
ATOM 1422 O O . VAL A 1 93 ? -0.912 13.587 -4.006 1.00 2.35 106 VAL A O 1
ATOM 1435 N N . LEU A 1 94 ? -1.598 12.212 -2.365 1.00 1.79 107 LEU A N 1
ATOM 1436 C CA . LEU A 1 94 ? -0.833 12.893 -1.331 1.00 1.60 107 LEU A CA 1
ATOM 1437 C C . LEU A 1 94 ? 0.661 12.763 -1.563 1.00 1.52 107 LEU A C 1
ATOM 1438 O O . LE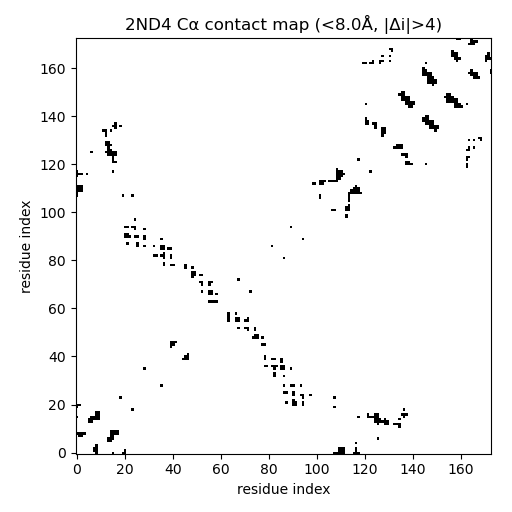U A 1 94 ? 1.404 13.715 -1.333 1.00 1.55 107 LEU A O 1
ATOM 1454 N N . GLN A 1 95 ? 1.098 11.594 -2.031 1.00 1.52 108 GLN A N 1
ATOM 1455 C CA . GLN A 1 95 ? 2.521 11.308 -2.134 1.00 1.55 108 GLN A CA 1
ATOM 1456 C C . GLN A 1 95 ? 3.228 12.371 -2.955 1.00 1.80 108 GLN A C 1
ATOM 1457 O O . GLN A 1 95 ? 4.138 13.020 -2.463 1.00 1.70 108 GLN A O 1
ATOM 1471 N N . GLN A 1 96 ? 2.759 12.587 -4.176 1.00 2.17 109 GLN A N 1
ATOM 1472 C CA . GLN A 1 96 ? 3.409 13.519 -5.099 1.00 2.50 109 GLN A CA 1
ATOM 1473 C C . GLN A 1 96 ? 3.497 14.922 -4.497 1.00 2.44 109 GLN A C 1
ATOM 1474 O O . GLN A 1 96 ? 4.482 15.635 -4.691 1.00 2.55 109 GLN A O 1
ATOM 1488 N N . LYS A 1 97 ? 2.465 15.301 -3.755 1.00 2.33 110 LYS A N 1
ATOM 1489 C CA . LYS A 1 97 ? 2.411 16.608 -3.108 1.00 2.41 110 LYS A CA 1
ATOM 1490 C C . LYS A 1 97 ? 3.357 16.660 -1.912 1.00 2.13 110 LYS A C 1
ATOM 1491 O O . LYS A 1 97 ? 3.991 17.681 -1.643 1.00 2.31 110 LYS A O 1
ATOM 1510 N N . TYR A 1 98 ? 3.437 15.550 -1.197 1.00 1.71 111 TYR A N 1
ATOM 1511 C CA . TYR A 1 98 ? 4.256 15.453 0.001 1.00 1.44 111 TYR A CA 1
ATOM 1512 C C . TYR A 1 98 ? 5.727 15.248 -0.347 1.00 1.40 111 TYR A C 1
ATOM 1513 O O . TYR A 1 98 ? 6.601 15.613 0.428 1.00 1.36 111 TYR A O 1
ATOM 1531 N N . ILE A 1 99 ? 5.994 14.677 -1.517 1.00 1.54 112 ILE A N 1
ATOM 1532 C CA . ILE A 1 99 ? 7.360 14.389 -1.949 1.00 1.64 112 ILE A CA 1
ATOM 1533 C C . ILE 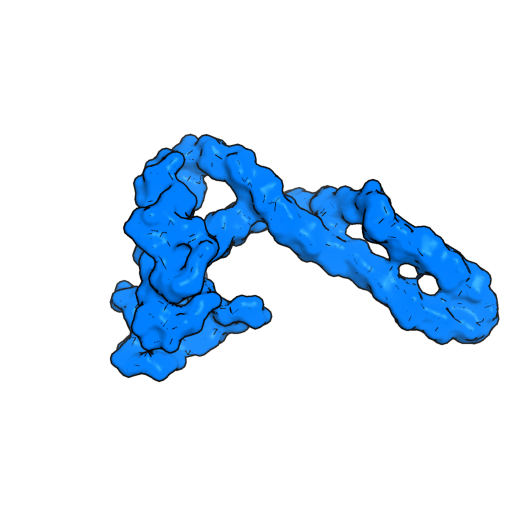A 1 99 ? 8.244 15.636 -1.886 1.00 1.90 112 ILE A C 1
ATOM 1534 O O . ILE A 1 99 ? 9.336 15.606 -1.318 1.00 1.83 112 ILE A O 1
ATOM 1550 N N . GLU A 1 100 ? 7.757 16.735 -2.443 1.00 2.24 113 GLU A N 1
ATOM 1551 C CA . GLU A 1 100 ? 8.508 17.983 -2.439 1.00 2.58 113 GLU A CA 1
ATOM 1552 C C . GLU A 1 100 ? 8.609 18.569 -1.025 1.00 2.48 113 GLU A C 1
ATOM 1553 O O . GLU A 1 100 ? 9.572 19.261 -0.696 1.00 2.65 113 GLU A O 1
ATOM 1565 N N . ALA A 1 101 ? 7.618 18.282 -0.189 1.00 2.26 114 ALA A N 1
ATOM 1566 C CA . ALA A 1 101 ? 7.635 18.726 1.201 1.00 2.27 114 ALA A CA 1
ATOM 1567 C C . ALA A 1 101 ? 8.595 17.871 2.028 1.00 1.97 114 ALA A C 1
ATOM 1568 O O . ALA A 1 101 ? 9.222 18.347 2.975 1.00 2.10 114 ALA A O 1
ATOM 1575 N N . ALA A 1 102 ? 8.708 16.607 1.639 1.00 1.61 115 ALA A N 1
ATOM 1576 C CA . ALA A 1 102 ? 9.535 15.629 2.334 1.00 1.34 115 ALA A CA 1
ATOM 1577 C C . ALA A 1 102 ? 10.998 16.045 2.372 1.00 1.53 115 ALA A C 1
ATOM 1578 O O . ALA A 1 102 ? 11.708 15.720 3.318 1.00 1.48 115 ALA A O 1
ATOM 1585 N N . LYS A 1 103 ? 11.441 16.745 1.336 1.00 1.88 116 LYS A N 1
ATOM 1586 C CA . LYS A 1 103 ? 12.825 17.207 1.246 1.00 2.19 116 LYS A CA 1
ATOM 1587 C C . LYS A 1 103 ? 13.214 18.018 2.479 1.00 2.40 116 LYS A C 1
ATOM 1588 O O . LYS A 1 103 ? 14.295 17.834 3.035 1.00 2.52 116 LYS A O 1
ATOM 1607 N N . ALA A 1 104 ? 12.326 18.897 2.915 1.00 2.54 117 ALA A N 1
ATOM 1608 C CA . ALA A 1 104 ? 12.599 19.741 4.069 1.00 2.90 117 ALA A CA 1
ATOM 1609 C C . ALA A 1 104 ? 12.433 18.973 5.376 1.00 2.77 117 ALA A C 1
ATOM 1610 O O . ALA A 1 104 ? 12.968 19.370 6.409 1.00 3.10 117 ALA A O 1
ATOM 1617 N N . GLN A 1 105 ? 11.701 17.868 5.330 1.00 2.39 118 GLN A N 1
ATOM 1618 C CA . GLN A 1 105 ? 11.402 17.111 6.535 1.00 2.49 118 GLN A CA 1
ATOM 1619 C C . GLN A 1 105 ? 12.375 15.951 6.713 1.00 2.15 118 GLN A C 1
ATOM 1620 O O . GLN A 1 105 ? 12.525 15.412 7.809 1.00 2.38 118 GLN A O 1
ATOM 1634 N N . GLY A 1 106 ? 13.039 15.583 5.619 1.00 1.70 119 GLY A N 1
ATOM 1635 C CA . GLY A 1 106 ? 13.916 14.427 5.623 1.00 1.43 119 GLY A CA 1
ATOM 1636 C C . GLY A 1 106 ? 13.149 13.161 5.938 1.00 1.34 119 GLY A C 1
ATOM 1637 O O . GLY A 1 106 ? 13.684 12.242 6.556 1.00 1.54 119 GLY A O 1
ATOM 1641 N N . ASN A 1 107 ? 11.893 13.123 5.497 1.00 1.24 120 ASN A N 1
ATOM 1642 C CA . ASN A 1 107 ? 10.970 12.057 5.878 1.00 1.39 120 ASN A CA 1
ATOM 1643 C C . ASN A 1 107 ? 11.391 10.717 5.291 1.00 1.45 120 ASN A C 1
ATOM 1644 O O . ASN A 1 107 ? 11.940 9.866 5.992 1.00 1.95 120 ASN A O 1
ATOM 1655 N N . TYR A 1 108 ? 11.121 10.523 4.010 1.00 1.30 121 TYR A N 1
ATOM 1656 C CA . TYR A 1 108 ? 11.550 9.317 3.325 1.00 1.75 121 TYR A CA 1
ATOM 1657 C C . TYR A 1 108 ? 12.870 9.596 2.626 1.00 2.10 121 TYR A C 1
ATOM 1658 O O . TYR A 1 108 ? 13.215 10.752 2.379 1.00 2.00 121 TYR A O 1
ATOM 1676 N N . TYR A 1 109 ? 13.613 8.554 2.321 1.00 2.67 122 TYR A N 1
ATOM 1677 C CA . TYR A 1 109 ? 14.917 8.721 1.713 1.00 3.13 122 TYR A CA 1
ATOM 1678 C C . TYR A 1 109 ? 14.802 8.730 0.202 1.00 3.72 122 TYR A C 1
ATOM 1679 O O . TYR A 1 109 ? 14.389 7.746 -0.414 1.00 4.31 122 TYR A O 1
ATOM 1697 N N . ASP A 1 110 ? 15.141 9.864 -0.387 1.00 3.75 123 ASP A N 1
ATOM 1698 C CA . ASP A 1 110 ? 15.036 10.027 -1.823 1.00 4.50 123 ASP A CA 1
ATOM 1699 C C . ASP A 1 110 ? 16.249 10.731 -2.375 1.00 5.02 123 ASP A C 1
ATOM 1700 O O . ASP A 1 110 ? 16.772 11.652 -1.761 1.00 4.95 123 ASP A O 1
ATOM 1709 N N . GLU A 1 111 ? 16.670 10.306 -3.547 1.00 5.61 124 GLU A N 1
ATOM 1710 C CA . GLU A 1 111 ? 17.881 10.828 -4.162 1.00 6.14 124 GLU A CA 1
ATOM 1711 C C . GLU A 1 111 ? 17.594 12.107 -4.945 1.00 6.31 124 GLU A C 1
ATOM 1712 O O . GLU A 1 111 ? 18.513 12.798 -5.384 1.00 6.67 124 GLU A O 1
ATOM 1724 N N . THR A 1 112 ? 16.320 12.410 -5.133 1.00 6.17 125 THR A N 1
ATOM 1725 C CA . THR A 1 112 ? 15.922 13.577 -5.901 1.00 6.47 125 THR A CA 1
ATOM 1726 C C . THR A 1 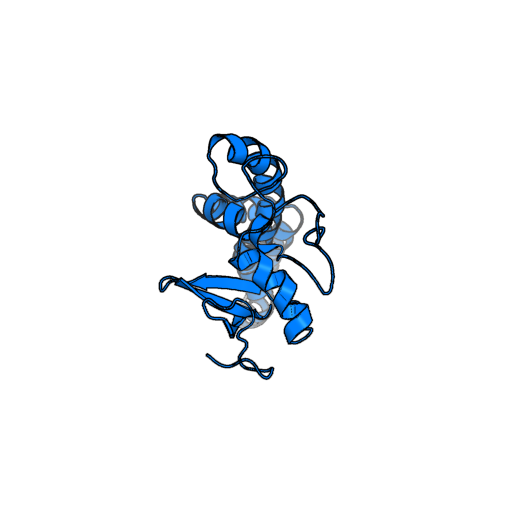112 ? 15.285 14.622 -4.998 1.00 6.03 125 THR A C 1
ATOM 1727 O O . THR A 1 112 ? 14.451 15.420 -5.430 1.00 6.09 125 THR A O 1
ATOM 1738 N N . ALA A 1 113 ? 15.712 14.640 -3.742 1.00 5.77 126 ALA A N 1
ATOM 1739 C CA . ALA A 1 113 ? 15.118 15.529 -2.766 1.00 5.47 126 ALA A CA 1
ATOM 1740 C C . ALA A 1 113 ? 15.872 15.506 -1.441 1.00 4.50 126 ALA A C 1
ATOM 1741 O O . ALA A 1 113 ? 16.465 16.507 -1.035 1.00 4.91 126 ALA A O 1
ATOM 1748 N N . VAL A 1 114 ? 15.869 14.358 -0.784 1.00 3.48 127 VAL A N 1
ATOM 1749 C CA . VAL A 1 114 ? 16.396 14.256 0.570 1.00 2.73 127 VAL A CA 1
ATOM 1750 C C . VAL A 1 114 ? 17.874 13.867 0.576 1.00 2.65 127 VAL A C 1
ATOM 1751 O O . VAL A 1 114 ? 18.741 14.704 0.830 1.00 3.08 127 VAL A O 1
ATOM 1764 N N . GLU A 1 115 ? 18.152 12.604 0.280 1.00 2.76 128 GLU A N 1
ATOM 1765 C CA . GLU A 1 115 ? 19.501 12.060 0.378 1.00 3.28 128 GLU A CA 1
ATOM 1766 C C . GLU A 1 115 ? 19.798 11.084 -0.761 1.00 3.54 128 GLU A C 1
ATOM 1767 O O . GLU A 1 115 ? 20.299 11.477 -1.815 1.00 3.81 128 GLU A O 1
ATOM 1779 N N . ALA A 1 116 ? 19.461 9.815 -0.554 1.00 3.72 129 ALA A N 1
ATOM 1780 C CA . ALA A 1 116 ? 19.758 8.767 -1.521 1.00 4.09 129 ALA A CA 1
ATOM 1781 C C . ALA A 1 116 ? 18.485 8.030 -1.899 1.00 3.91 129 ALA A C 1
ATOM 1782 O O . ALA A 1 116 ? 17.505 8.097 -1.165 1.00 4.20 129 ALA A O 1
ATOM 1789 N N . ASN A 1 117 ? 18.484 7.329 -3.026 1.00 3.91 130 ASN A N 1
ATOM 1790 C CA . ASN A 1 117 ? 17.248 6.726 -3.516 1.00 4.07 130 ASN A CA 1
ATOM 1791 C C . ASN A 1 117 ? 16.840 5.539 -2.678 1.00 3.85 130 ASN A C 1
ATOM 1792 O O . ASN A 1 117 ? 15.673 5.380 -2.332 1.00 4.22 130 ASN A O 1
ATOM 1803 N N . ARG A 1 118 ? 17.796 4.721 -2.342 1.00 3.45 131 ARG A N 1
ATOM 1804 C CA . ARG A 1 118 ? 17.504 3.518 -1.603 1.00 3.26 131 ARG A CA 1
ATOM 1805 C C . ARG A 1 118 ? 18.392 3.383 -0.386 1.00 3.06 131 ARG A C 1
ATOM 1806 O O . ARG A 1 118 ? 19.595 3.634 -0.429 1.00 3.08 131 ARG A O 1
ATOM 1827 N N . THR A 1 119 ? 17.767 3.020 0.703 1.00 2.94 132 THR A N 1
ATOM 1828 C CA . THR A 1 119 ? 18.478 2.625 1.909 1.00 2.79 132 THR A CA 1
ATOM 1829 C C . THR A 1 119 ? 18.915 1.172 1.786 1.00 2.35 132 THR A C 1
ATOM 1830 O O . THR A 1 119 ? 18.631 0.535 0.773 1.00 2.23 132 THR A O 1
ATOM 1841 N N . ASN A 1 120 ? 19.602 0.648 2.796 1.00 2.14 133 ASN A N 1
ATOM 1842 C CA . ASN A 1 120 ? 20.006 -0.758 2.789 1.00 1.75 133 ASN A CA 1
ATOM 1843 C C . ASN A 1 120 ? 18.784 -1.651 2.601 1.00 1.43 133 ASN A C 1
ATOM 1844 O O . ASN A 1 120 ? 18.791 -2.550 1.768 1.00 1.24 133 ASN A O 1
ATOM 1855 N N . GLU A 1 121 ? 17.729 -1.365 3.359 1.00 1.55 134 GLU A N 1
ATOM 1856 C CA . GLU A 1 121 ? 16.471 -2.101 3.259 1.00 1.48 134 GLU A CA 1
ATOM 1857 C C . GLU A 1 121 ? 15.955 -2.082 1.823 1.00 1.39 134 GLU A C 1
ATOM 1858 O O . GLU A 1 121 ? 15.685 -3.123 1.230 1.00 1.15 134 GLU A O 1
ATOM 1870 N N . GLN A 1 122 ? 15.840 -0.885 1.273 1.00 1.69 135 GLN A N 1
ATOM 1871 C CA . GLN A 1 122 ? 15.351 -0.695 -0.086 1.00 1.74 135 GLN A CA 1
ATOM 1872 C C . GLN A 1 122 ? 16.266 -1.367 -1.107 1.00 1.59 135 GLN A C 1
ATOM 1873 O O . GLN A 1 122 ? 15.805 -1.893 -2.121 1.00 1.53 135 GLN A O 1
ATOM 1887 N N . ARG A 1 123 ? 17.560 -1.330 -0.838 1.00 1.68 136 ARG A N 1
ATOM 1888 C CA . ARG A 1 123 ? 18.538 -2.046 -1.649 1.00 1.76 136 ARG A CA 1
ATOM 1889 C C . ARG A 1 123 ? 18.281 -3.551 -1.593 1.00 1.42 136 ARG A C 1
ATOM 1890 O O . ARG A 1 123 ? 18.384 -4.241 -2.605 1.00 1.56 136 ARG A O 1
ATOM 1911 N N . ILE A 1 124 ? 17.929 -4.044 -0.411 1.00 1.12 137 ILE A N 1
ATOM 1912 C CA . ILE A 1 124 ? 17.603 -5.449 -0.233 1.00 1.04 137 ILE A CA 1
ATOM 1913 C C . ILE A 1 124 ? 16.402 -5.826 -1.090 1.00 1.00 137 ILE A C 1
ATOM 1914 O O . ILE A 1 124 ? 16.364 -6.905 -1.665 1.00 1.21 137 ILE A O 1
ATOM 1930 N N . ALA A 1 125 ? 15.441 -4.913 -1.201 1.00 0.89 138 ALA A N 1
ATOM 1931 C CA . ALA A 1 125 ? 14.284 -5.127 -2.066 1.00 0.90 138 ALA A CA 1
ATOM 1932 C C . ALA A 1 125 ? 14.736 -5.456 -3.473 1.00 1.12 138 ALA A C 1
ATOM 1933 O O . ALA A 1 125 ? 14.211 -6.365 -4.107 1.00 1.25 138 ALA A O 1
ATOM 1940 N N . ASP A 1 126 ? 15.717 -4.709 -3.938 1.00 1.37 139 ASP A N 1
ATOM 1941 C CA . ASP A 1 126 ? 16.297 -4.903 -5.256 1.00 1.75 139 ASP A CA 1
ATOM 1942 C C . ASP A 1 126 ? 16.991 -6.261 -5.330 1.00 2.01 139 ASP A C 1
ATOM 1943 O O . ASP A 1 126 ? 16.746 -7.049 -6.250 1.00 2.35 139 ASP A O 1
ATOM 1952 N N . ASP A 1 127 ? 17.817 -6.536 -4.328 1.00 1.95 140 ASP A N 1
ATOM 1953 C CA . ASP A 1 127 ? 18.583 -7.777 -4.258 1.00 2.31 140 ASP A CA 1
ATOM 1954 C C . ASP A 1 127 ? 17.691 -9.006 -4.139 1.00 2.32 140 ASP A C 1
ATOM 1955 O O . ASP A 1 127 ? 18.037 -10.066 -4.646 1.00 2.74 140 ASP A O 1
ATOM 1964 N N . ILE A 1 128 ? 16.553 -8.870 -3.466 1.00 1.96 141 ILE A N 1
ATOM 1965 C CA . ILE A 1 128 ? 15.648 -10.000 -3.257 1.00 2.12 141 ILE A CA 1
ATOM 1966 C C . ILE A 1 128 ? 15.260 -10.665 -4.578 1.00 2.35 141 ILE A C 1
ATOM 1967 O O . ILE A 1 128 ? 15.142 -11.891 -4.657 1.00 2.72 141 ILE A O 1
AT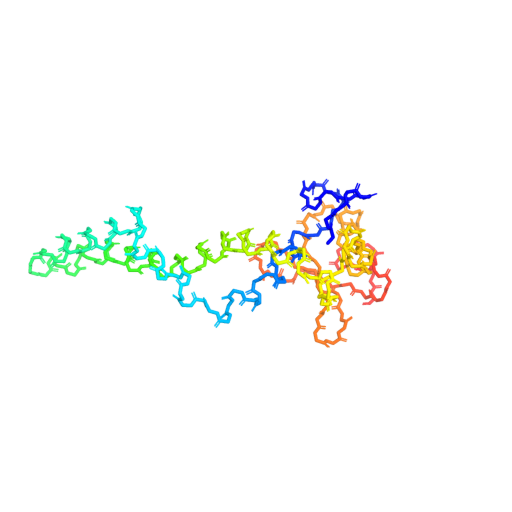OM 1983 N N . LYS A 1 129 ? 15.084 -9.865 -5.621 1.00 2.20 142 LYS A N 1
ATOM 1984 C CA . LYS A 1 129 ? 14.722 -10.411 -6.927 1.00 2.46 142 LYS A CA 1
ATOM 1985 C C . LYS A 1 129 ? 15.909 -11.134 -7.547 1.00 2.96 142 LYS A C 1
ATOM 1986 O O . LYS A 1 129 ? 15.743 -12.050 -8.348 1.00 3.29 142 LYS A O 1
ATOM 2005 N N . ALA A 1 130 ? 17.105 -10.712 -7.183 1.00 3.05 143 ALA A N 1
ATOM 2006 C CA . ALA A 1 130 ? 18.311 -11.420 -7.575 1.00 3.54 143 ALA A CA 1
ATOM 2007 C C . ALA A 1 130 ? 18.455 -12.707 -6.768 1.00 3.74 143 ALA A C 1
ATOM 2008 O O . ALA A 1 130 ? 18.978 -13.709 -7.257 1.00 4.17 143 ALA A O 1
ATOM 2015 N N . GLN A 1 131 ? 17.978 -12.661 -5.528 1.00 3.49 144 GLN A N 1
ATOM 2016 C CA . GLN A 1 131 ? 18.068 -13.790 -4.614 1.00 3.74 144 GLN A CA 1
ATOM 2017 C C . GLN A 1 131 ? 17.083 -14.888 -4.991 1.00 3.96 144 GLN A C 1
ATOM 2018 O O . GLN A 1 131 ? 17.470 -16.037 -5.188 1.00 4.47 144 GLN A O 1
ATOM 2032 N N . THR A 1 132 ? 15.811 -14.532 -5.094 1.00 3.61 145 THR A N 1
ATOM 2033 C CA . THR A 1 132 ? 14.771 -15.518 -5.345 1.00 3.83 145 THR A CA 1
ATOM 2034 C C . THR A 1 132 ? 14.092 -15.302 -6.696 1.00 3.89 145 THR A C 1
ATOM 2035 O O . THR A 1 132 ? 13.708 -16.261 -7.368 1.00 4.23 145 THR A O 1
ATOM 2046 N N . GLY A 1 133 ? 13.954 -14.044 -7.095 1.00 3.59 146 GLY A N 1
ATOM 2047 C CA . GLY A 1 133 ? 13.348 -13.735 -8.375 1.00 3.67 146 GLY A CA 1
ATOM 2048 C C . GLY A 1 133 ? 11.961 -13.152 -8.229 1.00 3.34 146 GLY A C 1
ATOM 2049 O O . GLY A 1 133 ? 11.399 -12.618 -9.186 1.00 3.41 146 GLY A O 1
ATOM 2053 N N . LYS A 1 134 ? 11.417 -13.228 -7.025 1.00 3.06 147 LYS A N 1
ATOM 2054 C CA . LYS A 1 134 ? 10.066 -12.754 -6.770 1.00 2.83 147 LYS A CA 1
ATOM 2055 C C . LYS A 1 134 ? 10.060 -11.255 -6.486 1.00 2.32 147 LYS A C 1
ATOM 2056 O O . LYS A 1 134 ? 10.919 -10.743 -5.762 1.00 2.16 147 LYS A O 1
ATOM 2075 N N . ASP A 1 135 ? 9.094 -10.553 -7.062 1.00 2.15 148 ASP A N 1
ATOM 2076 C CA . ASP A 1 135 ? 8.968 -9.118 -6.853 1.00 1.82 148 ASP A CA 1
ATOM 2077 C C . ASP A 1 135 ? 8.143 -8.833 -5.606 1.00 1.87 148 ASP A C 1
ATOM 2078 O O . ASP A 1 135 ? 6.961 -8.498 -5.678 1.00 2.12 148 ASP A O 1
ATOM 2087 N N . VAL A 1 136 ? 8.783 -8.988 -4.459 1.00 1.79 149 VAL A N 1
ATOM 2088 C CA . VAL A 1 136 ? 8.134 -8.785 -3.174 1.00 2.02 149 VAL A CA 1
ATOM 2089 C C . VAL A 1 136 ? 8.689 -7.552 -2.463 1.00 1.82 149 VAL A C 1
ATOM 2090 O O . VAL A 1 136 ? 9.544 -6.837 -3.003 1.00 1.48 149 VAL A O 1
ATOM 2103 N N . THR A 1 137 ? 8.203 -7.314 -1.250 1.00 2.14 150 THR A N 1
ATOM 2104 C CA . THR A 1 137 ? 8.577 -6.135 -0.485 1.00 2.13 150 THR A CA 1
ATOM 2105 C C . THR A 1 137 ? 9.483 -6.500 0.685 1.00 2.20 150 THR A C 1
ATOM 2106 O O . THR A 1 137 ? 9.510 -7.644 1.128 1.00 2.44 150 THR A O 1
ATOM 2117 N N . VAL A 1 138 ? 10.236 -5.525 1.156 1.00 2.05 151 VAL A N 1
ATOM 2118 C CA . VAL A 1 138 ? 11.091 -5.696 2.324 1.00 2.13 151 VAL A CA 1
ATOM 2119 C C . VAL A 1 138 ? 10.891 -4.509 3.259 1.00 2.42 151 VAL A C 1
ATOM 2120 O O . VAL A 1 138 ? 10.746 -3.376 2.796 1.00 2.42 151 VAL A O 1
ATOM 2133 N N . THR A 1 139 ? 10.830 -4.772 4.556 1.00 2.75 152 THR A N 1
ATOM 2134 C CA . THR A 1 139 ? 10.648 -3.712 5.537 1.00 3.08 152 THR A CA 1
ATOM 2135 C C . THR A 1 139 ? 11.403 -4.018 6.828 1.00 3.18 152 THR A C 1
ATOM 2136 O O . THR A 1 139 ? 11.390 -5.149 7.307 1.00 3.28 152 THR A O 1
ATOM 2147 N N . LYS A 1 140 ? 12.086 -3.019 7.366 1.00 3.21 153 LYS A N 1
ATOM 2148 C CA . LYS A 1 140 ? 12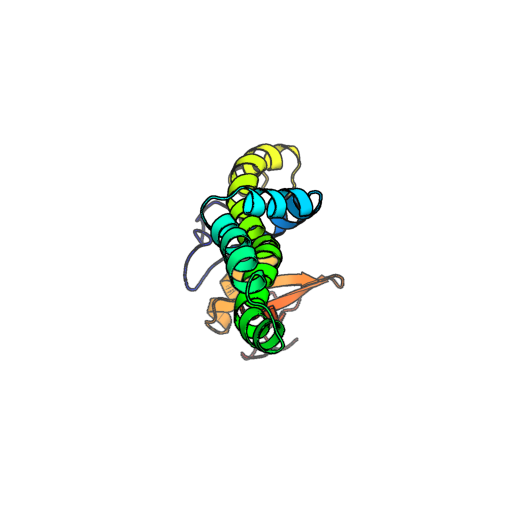.764 -3.165 8.646 1.00 3.33 153 LYS A CA 1
ATOM 2149 C C . LYS A 1 140 ? 11.745 -3.113 9.779 1.00 3.81 153 LYS A C 1
ATOM 2150 O O . LYS A 1 140 ? 11.113 -2.079 10.013 1.00 4.04 153 LYS A O 1
ATOM 2169 N N . ASP A 1 141 ? 11.582 -4.229 10.473 1.00 4.00 154 ASP A N 1
ATOM 2170 C CA . ASP A 1 141 ? 10.563 -4.343 11.509 1.00 4.47 154 ASP A CA 1
ATOM 2171 C C . ASP A 1 141 ? 10.997 -3.640 12.793 1.00 4.65 154 ASP A C 1
ATOM 2172 O O . ASP A 1 141 ? 12.031 -2.963 12.828 1.00 4.41 154 ASP A O 1
ATOM 2181 N N . GLU A 1 142 ? 10.208 -3.812 13.842 1.00 5.09 155 GLU A N 1
ATOM 2182 C CA . GLU A 1 142 ? 10.486 -3.212 15.138 1.00 5.31 155 GLU A CA 1
ATOM 2183 C C . GLU A 1 142 ? 11.863 -3.623 15.657 1.00 5.14 155 GLU A C 1
ATOM 2184 O O . GLU A 1 142 ? 12.586 -2.814 16.243 1.00 5.11 155 GLU A O 1
ATOM 2196 N N . ASN A 1 143 ? 12.229 -4.875 15.416 1.00 5.06 156 ASN A N 1
ATOM 2197 C CA . ASN A 1 143 ? 13.472 -5.430 15.941 1.00 4.94 156 ASN A CA 1
ATOM 2198 C C . ASN A 1 143 ? 14.665 -5.069 15.062 1.00 4.41 156 ASN A C 1
ATOM 2199 O O . ASN A 1 143 ? 15.812 -5.316 15.432 1.00 4.24 156 ASN A O 1
ATOM 2210 N N . GLY A 1 144 ? 14.395 -4.497 13.897 1.00 4.19 157 GLY A N 1
ATOM 2211 C CA . GLY A 1 144 ? 15.468 -4.075 13.017 1.00 3.70 157 GLY A CA 1
ATOM 2212 C C . GLY A 1 144 ? 15.780 -5.098 11.946 1.00 3.44 157 GLY A C 1
ATOM 2213 O O . GLY A 1 144 ? 16.770 -4.969 11.226 1.00 3.10 157 GLY A O 1
ATOM 2217 N N . ASN A 1 145 ? 14.935 -6.108 11.826 1.00 3.65 158 ASN A N 1
ATOM 2218 C CA . ASN A 1 145 ? 15.127 -7.144 10.825 1.00 3.50 158 ASN A CA 1
ATOM 2219 C C . ASN A 1 145 ? 14.350 -6.793 9.572 1.00 3.31 158 ASN A C 1
ATOM 2220 O O . ASN A 1 145 ? 13.288 -6.177 9.641 1.00 3.56 158 ASN A O 1
ATOM 2231 N N . TYR A 1 146 ? 14.879 -7.177 8.429 1.00 2.93 159 TYR A N 1
ATOM 2232 C CA . TYR A 1 146 ? 14.263 -6.838 7.162 1.00 2.72 159 TYR A CA 1
ATOM 2233 C C . TYR A 1 146 ? 13.311 -7.948 6.745 1.00 3.01 159 TYR A C 1
ATOM 2234 O O . TYR A 1 146 ? 13.723 -8.955 6.179 1.00 3.01 159 TYR A O 1
ATOM 2252 N N . VAL A 1 147 ? 12.038 -7.773 7.049 1.00 3.34 160 VAL A N 1
ATOM 2253 C CA . VAL A 1 147 ? 11.047 -8.784 6.742 1.00 3.65 160 VAL A CA 1
ATOM 2254 C C . VAL A 1 147 ? 10.586 -8.671 5.294 1.00 3.36 160 VAL A C 1
ATOM 2255 O O . VAL A 1 147 ? 10.237 -7.588 4.815 1.00 3.19 160 VAL A O 1
ATOM 2268 N N . VAL A 1 148 ? 10.613 -9.796 4.599 1.00 3.37 161 VAL A N 1
ATOM 2269 C CA . VAL A 1 148 ? 10.232 -9.850 3.200 1.00 3.11 161 VAL A CA 1
ATOM 2270 C C . VAL A 1 148 ? 8.767 -10.217 3.073 1.00 3.48 161 VAL A C 1
ATOM 2271 O O . VAL A 1 148 ? 8.375 -11.355 3.344 1.00 3.87 161 VAL A O 1
ATOM 2284 N N . LYS A 1 149 ? 7.961 -9.265 2.653 1.00 3.40 162 LYS A N 1
ATOM 2285 C CA . LYS A 1 149 ? 6.543 -9.478 2.566 1.00 3.76 162 LYS A CA 1
ATOM 2286 C C . LYS A 1 149 ? 6.096 -9.635 1.128 1.00 3.53 162 LYS A C 1
ATOM 2287 O O . LYS A 1 149 ? 6.450 -8.848 0.249 1.00 3.10 162 LYS A O 1
ATOM 2306 N N . ASP A 1 150 ? 5.332 -10.683 0.904 1.00 3.84 163 ASP A N 1
ATOM 2307 C CA . ASP A 1 150 ? 4.749 -10.948 -0.391 1.00 3.72 163 ASP A CA 1
ATOM 2308 C C . ASP A 1 150 ? 3.521 -10.070 -0.565 1.00 3.80 163 ASP A C 1
ATOM 2309 O O . ASP A 1 150 ? 2.928 -9.627 0.419 1.00 4.05 163 ASP A O 1
ATOM 2318 N N . GLU A 1 151 ? 3.140 -9.830 -1.815 1.00 3.66 164 GLU A N 1
ATOM 2319 C CA . GLU A 1 151 ? 2.057 -8.906 -2.131 1.00 3.77 164 GLU A CA 1
ATOM 2320 C C . GLU A 1 151 ? 0.714 -9.397 -1.593 1.00 4.35 164 GLU A C 1
ATOM 2321 O O . GLU A 1 151 ? -0.264 -8.649 -1.583 1.00 4.57 164 GLU A O 1
ATOM 2333 N N . LYS A 1 152 ? 0.673 -10.655 -1.161 1.00 4.65 165 LYS A N 1
ATOM 2334 C CA . LYS A 1 152 ? -0.508 -11.200 -0.498 1.00 5.25 165 LYS A CA 1
ATOM 2335 C C . LYS A 1 152 ? -0.711 -10.528 0.861 1.00 5.46 165 LYS A C 1
ATOM 2336 O O . LYS A 1 152 ? -1.801 -10.564 1.426 1.00 5.93 165 LYS A O 1
ATOM 2355 N N . GLY A 1 153 ? 0.349 -9.916 1.377 1.00 5.16 166 GLY A N 1
ATOM 2356 C CA . GLY A 1 153 ? 0.268 -9.235 2.652 1.00 5.39 166 GLY A CA 1
ATOM 2357 C C . GLY A 1 153 ? 0.920 -10.016 3.774 1.00 5.58 166 GLY A C 1
ATOM 2358 O O . GLY A 1 153 ? 0.822 -9.641 4.940 1.00 5.84 166 GLY A O 1
ATOM 2362 N N . ASN A 1 154 ? 1.598 -11.101 3.427 1.00 5.50 167 ASN A N 1
ATOM 2363 C CA . ASN A 1 154 ? 2.233 -11.947 4.433 1.00 5.74 167 ASN A CA 1
ATOM 2364 C C . ASN A 1 154 ? 3.740 -11.991 4.231 1.00 5.30 167 ASN A C 1
ATOM 2365 O O . ASN A 1 154 ? 4.219 -12.112 3.101 1.00 4.85 167 ASN A O 1
ATOM 2376 N N . VAL A 1 155 ? 4.486 -11.874 5.324 1.00 5.47 168 VAL A N 1
ATOM 2377 C CA . VAL A 1 155 ? 5.935 -11.971 5.268 1.00 5.13 168 VAL A CA 1
ATOM 2378 C C . VAL A 1 155 ? 6.375 -13.415 5.054 1.00 5.22 168 VAL A C 1
ATOM 2379 O O . VAL A 1 155 ? 6.210 -14.275 5.922 1.00 5.68 168 VAL A O 1
ATOM 2392 N N . VAL A 1 156 ? 6.919 -13.666 3.872 1.00 4.85 169 VAL A N 1
ATOM 2393 C CA . VAL A 1 156 ? 7.280 -15.011 3.455 1.00 5.00 169 VAL A CA 1
ATOM 2394 C C . VAL A 1 156 ? 8.713 -15.355 3.851 1.00 4.91 169 VAL A C 1
ATOM 2395 O O . VAL A 1 156 ? 9.055 -16.523 4.030 1.00 5.22 169 VAL A O 1
ATOM 2408 N N . ALA A 1 157 ? 9.549 -14.333 3.995 1.00 4.53 170 ALA A N 1
ATOM 2409 C CA . ALA A 1 157 ? 10.949 -14.533 4.342 1.00 4.42 170 ALA A CA 1
ATOM 2410 C C . ALA A 1 157 ? 11.468 -13.367 5.162 1.00 4.18 170 ALA A C 1
ATOM 2411 O O . ALA A 1 157 ? 10.785 -12.360 5.315 1.00 4.08 170 ALA A O 1
ATOM 2418 N N . THR A 1 158 ? 12.675 -13.500 5.684 1.00 4.14 171 THR A N 1
ATOM 2419 C CA . THR A 1 158 ? 13.283 -12.451 6.478 1.00 3.92 171 THR A CA 1
ATOM 2420 C C . THR A 1 158 ? 14.772 -12.367 6.155 1.00 3.64 171 THR A C 1
ATOM 2421 O O . THR A 1 158 ? 15.435 -13.395 6.011 1.00 3.84 171 THR A O 1
ATOM 2432 N N . VAL A 1 159 ? 15.286 -11.157 6.012 1.00 3.23 172 VAL A N 1
ATOM 2433 C CA . VAL A 1 159 ? 16.698 -10.962 5.725 1.00 3.00 172 VAL A CA 1
ATOM 2434 C C . VAL A 1 159 ? 17.399 -10.290 6.903 1.00 2.94 172 VAL A C 1
ATOM 2435 O O . VAL A 1 159 ? 16.813 -9.457 7.602 1.00 2.89 172 VAL A O 1
ATOM 2448 N N . ASP A 1 160 ? 18.647 -10.681 7.125 1.00 3.03 173 ASP A N 1
ATOM 2449 C CA . ASP A 1 160 ? 19.435 -10.174 8.235 1.00 3.00 173 ASP A CA 1
ATOM 2450 C C . ASP A 1 160 ? 20.367 -9.055 7.759 1.00 2.60 173 ASP A C 1
ATOM 2451 O O . ASP A 1 160 ? 20.171 -8.520 6.668 1.00 2.41 173 ASP A O 1
ATOM 2460 N N . LYS A 1 161 ? 21.379 -8.712 8.549 1.00 2.52 174 LYS A N 1
ATOM 2461 C CA . LYS A 1 161 ? 22.242 -7.567 8.261 1.00 2.20 174 LYS A CA 1
ATOM 2462 C C . LYS A 1 161 ? 22.908 -7.687 6.890 1.00 2.28 174 LYS A C 1
ATOM 2463 O O . LYS A 1 161 ? 23.257 -6.684 6.266 1.00 2.16 174 LYS A O 1
ATOM 2482 N N . ASP A 1 162 ? 23.064 -8.919 6.423 1.00 2.63 175 ASP A N 1
ATOM 2483 C CA . ASP A 1 162 ? 23.788 -9.189 5.188 1.00 2.84 175 ASP A CA 1
ATOM 2484 C C . ASP A 1 162 ? 23.022 -8.691 3.975 1.00 2.63 175 ASP A C 1
ATOM 2485 O O . ASP A 1 162 ? 23.591 -8.522 2.900 1.00 2.76 175 ASP A O 1
ATOM 2494 N N . GLY A 1 163 ? 21.726 -8.467 4.152 1.00 2.39 176 GLY A N 1
ATOM 2495 C CA . GLY A 1 163 ? 20.906 -7.926 3.084 1.00 2.21 176 GLY A CA 1
ATOM 2496 C C . GLY A 1 163 ? 20.695 -8.887 1.929 1.00 2.46 176 GLY A C 1
ATOM 2497 O O . GLY A 1 163 ? 20.068 -8.532 0.936 1.00 2.47 176 GLY A O 1
ATOM 2501 N N . LYS A 1 164 ? 21.232 -10.092 2.048 1.00 2.76 177 LYS A N 1
ATOM 2502 C CA . LYS A 1 164 ? 21.073 -11.103 1.020 1.00 3.11 177 LYS A CA 1
ATOM 2503 C C . LYS A 1 164 ? 20.437 -12.350 1.619 1.00 3.45 177 LYS A C 1
ATOM 2504 O O . LYS A 1 164 ? 19.929 -13.212 0.904 1.00 4.04 177 LYS A O 1
ATOM 2523 N N . THR A 1 165 ? 20.489 -12.427 2.944 1.00 3.23 178 THR A N 1
ATOM 2524 C CA . THR A 1 165 ? 19.839 -13.480 3.706 1.00 3.60 178 THR A CA 1
ATOM 2525 C C . THR A 1 165 ? 18.391 -13.674 3.257 1.00 3.61 178 THR A C 1
ATOM 2526 O O . THR A 1 165 ? 17.608 -12.728 3.238 1.00 3.37 178 THR A O 1
ATOM 2537 N N . VAL A 1 166 ? 18.044 -14.890 2.879 1.00 3.99 179 VAL A N 1
ATOM 2538 C CA . VAL A 1 166 ? 16.697 -15.187 2.438 1.00 4.10 179 VAL A CA 1
ATOM 2539 C C . VAL A 1 166 ? 16.328 -16.627 2.765 1.00 4.71 179 VAL A C 1
ATOM 2540 O O . VAL A 1 166 ? 17.088 -17.559 2.493 1.00 5.02 179 VAL A O 1
ATOM 2553 N N . LYS A 1 167 ? 15.156 -16.799 3.347 1.00 4.95 180 LYS A N 1
ATOM 2554 C CA . LYS A 1 167 ? 14.672 -18.111 3.744 1.00 5.54 180 LYS A CA 1
ATOM 2555 C C . LYS A 1 167 ? 14.053 -18.839 2.550 1.00 5.65 180 LYS A C 1
ATOM 2556 O O . LYS A 1 167 ? 12.875 -19.197 2.566 1.00 6.18 180 LYS A O 1
ATOM 2575 N N . ALA A 1 168 ? 14.863 -19.037 1.515 1.00 5.21 181 ALA A N 1
ATOM 2576 C CA . ALA A 1 168 ? 14.426 -19.699 0.291 1.00 5.29 181 ALA A CA 1
ATOM 2577 C C . ALA A 1 168 ? 15.633 -20.083 -0.557 1.00 5.42 181 ALA A C 1
ATOM 2578 O O . ALA A 1 168 ? 15.733 -21.207 -1.049 1.00 5.90 181 ALA A O 1
ATOM 2585 N N . ASP A 1 169 ? 16.541 -19.132 -0.737 1.00 5.07 182 ASP A N 1
ATOM 2586 C CA . ASP A 1 169 ? 17.799 -19.388 -1.433 1.00 5.31 182 ASP A CA 1
ATOM 2587 C C . ASP A 1 169 ? 18.857 -19.832 -0.420 1.00 5.76 182 ASP A C 1
ATOM 2588 O O . ASP A 1 169 ? 18.572 -19.923 0.778 1.00 6.54 182 ASP A O 1
ATOM 2597 N N . ALA A 1 170 ? 20.068 -20.101 -0.889 1.00 5.36 183 ALA A N 1
ATOM 2598 C CA . ALA A 1 170 ? 21.142 -20.587 -0.030 1.00 5.75 183 ALA A CA 1
ATOM 2599 C C . ALA A 1 170 ? 21.788 -19.446 0.750 1.00 5.57 183 ALA A C 1
ATOM 2600 O O . ALA A 1 170 ? 22.990 -19.205 0.640 1.00 5.67 183 ALA A O 1
ATOM 2607 N N . LYS A 1 171 ? 20.979 -18.748 1.530 1.00 5.54 184 LYS A N 1
ATOM 2608 C CA . LYS A 1 171 ? 21.452 -17.638 2.343 1.00 5.38 184 LYS A CA 1
ATOM 2609 C C . LYS A 1 171 ? 20.698 -17.589 3.664 1.00 5.80 184 LYS A C 1
ATOM 2610 O O . LYS A 1 171 ? 19.722 -16.855 3.807 1.00 5.63 184 LYS A O 1
ATOM 2629 N N . ALA A 1 172 ? 21.148 -18.386 4.618 1.00 6.51 185 ALA A N 1
ATOM 2630 C CA . ALA A 1 172 ? 20.525 -18.440 5.930 1.00 7.03 185 ALA A CA 1
ATOM 2631 C C . ALA A 1 172 ? 21.309 -17.605 6.930 1.00 7.29 185 ALA A C 1
ATOM 2632 O O . ALA A 1 172 ? 22.523 -17.437 6.795 1.00 7.58 185 ALA A O 1
ATOM 2639 N N . GLY A 1 173 ? 20.618 -17.083 7.925 1.00 7.48 186 GLY A N 1
ATOM 2640 C CA . GLY A 1 173 ? 21.269 -16.299 8.946 1.00 8.02 186 GLY A CA 1
ATOM 2641 C C . GLY A 1 173 ? 20.268 -15.559 9.796 1.00 8.81 186 GLY A C 1
ATOM 2642 O O . GLY A 1 173 ? 19.124 -16.044 9.917 1.00 9.07 186 GLY A O 1
#

Secondary structure (DSSP, 8-state):
--S-SS--SSSSSS---THHHHHHHHHHHGGGHHHHHHHHTT-TTTHHHHHHHHHHHT--STHHHHHHHHHHHHHHHHHHHHHHHHHHHHHHHHHHHHHHHHHHHT-S--TTTTS-S--HHHHHHHHHHHHT----EEEE-TTS-EEEE-TTSSEEEEE-TTS--EETTEE--

Organism: NCBI:txid1114965

Solvent-accessible surface area: 10412 Å² total; per-residue (Å²): 0,94,46,83,69,53,2,86,11,128,85,143,124,99,25,0,2,94,49,3,6,12,70,51,0,34,96,54,0,44,95,73,45,77,84,0,67,112,35,0,54,168,56,117,54,25,33,56,13,61,100,24,33,98,140,15,72,75,69,136,49,123,89,60,95,101,39,16,116,202,26,57,78,88,43,82,62,33,32,91,88,4,77,64,82,4,50,85,134,42,5,109,55,37,16,122,133,11,21,138,42,0,135,99,119,37,72,7,113,1,77,93,27,31,130,47,12,34,44,75,15,4,105,1,0,2,23,0,8,63,15,49,33,84,52,4,38,1,45,117,43,178,126,29,59,21,30,1,77,25,162,133,42,91,72,57,6,42,0,48,160,91,4,81,8,4,148,75,61,101,65,106,97

Nearest PDB structures (foldseek):
  2nd4-assembly1_A  TM=1.006E+00  e=5.474E-29  Streptococcus parasanguinis FW213